Protein AF-A0A2H0QB49-F1 (afdb_monomer_lite)

pLDDT: mean 77.73, std 11.54, range [39.66, 90.31]

Foldseek 3Di:
DDDPPDVVPVPDPDDQAADPNWTWDFDWDPDPDPPDHIATFTATPVRHAPDDPNHGDHPVRDDGPPPPD

Radius of gyration: 14.94 Å; chains: 1; bounding box: 33×34×34 Å

Secondary structure (DSSP, 8-state):
---TT-GGGSPPPPP--EETTEEEEEEEE---STT---EEEEEETTSPBPEETTEEPBTTTPPPTT---

Structure (mmCIF, N/CA/C/O backbone):
data_AF-A0A2H0QB49-F1
#
_entry.id   AF-A0A2H0QB49-F1
#
loop_
_atom_site.group_PDB
_atom_site.id
_atom_site.type_symbol
_atom_site.label_atom_id
_atom_site.label_alt_id
_atom_site.label_comp_id
_atom_site.label_asym_id
_atom_site.label_entity_id
_atom_site.label_seq_id
_atom_site.pdbx_PDB_ins_code
_atom_site.Cartn_x
_atom_site.Cartn_y
_atom_site.Cartn_z
_atom_site.occupancy
_atom_site.B_iso_or_equiv
_atom_site.auth_seq_id
_atom_site.auth_comp_id
_atom_site.auth_asym_id
_atom_site.auth_atom_id
_atom_site.pdbx_PDB_model_num
ATOM 1 N N . MET A 1 1 ? 15.943 -18.355 -26.473 1.00 52.59 1 MET A N 1
ATOM 2 C CA . MET A 1 1 ? 15.873 -18.940 -25.114 1.00 52.59 1 MET A CA 1
ATOM 3 C C . MET A 1 1 ? 16.681 -18.054 -24.174 1.00 52.59 1 MET A C 1
ATOM 5 O O . MET A 1 1 ? 17.901 -18.077 -24.244 1.00 52.59 1 MET A O 1
ATOM 9 N N . GLY A 1 2 ? 16.028 -17.200 -23.379 1.00 63.59 2 GLY A N 1
ATOM 10 C CA . GLY A 1 2 ? 16.717 -16.333 -22.418 1.00 63.59 2 GLY A CA 1
ATOM 11 C C . GLY A 1 2 ? 17.151 -17.132 -21.190 1.00 63.59 2 GLY A C 1
ATOM 12 O O . GLY A 1 2 ? 16.326 -17.799 -20.572 1.00 63.59 2 GLY A O 1
ATOM 13 N N . SER A 1 3 ? 18.444 -17.099 -20.859 1.00 74.31 3 SER A N 1
ATOM 14 C CA . SER A 1 3 ? 18.968 -17.712 -19.634 1.00 74.31 3 SER A CA 1
ATOM 15 C C . SER A 1 3 ? 18.286 -17.098 -18.408 1.00 74.31 3 SER A C 1
ATOM 17 O O . SER A 1 3 ? 18.192 -15.874 -18.302 1.00 74.31 3 SER A O 1
ATOM 19 N N . LYS A 1 4 ? 17.849 -17.943 -17.463 1.00 69.62 4 LYS A N 1
ATOM 20 C CA . LYS A 1 4 ? 17.176 -17.534 -16.212 1.00 69.62 4 LYS A CA 1
ATOM 21 C C . LYS A 1 4 ? 18.020 -16.586 -15.344 1.00 69.62 4 LYS A C 1
ATOM 23 O O . LYS A 1 4 ? 17.489 -15.965 -14.432 1.00 69.62 4 LYS A O 1
ATOM 28 N N . ASN A 1 5 ? 19.315 -16.467 -15.646 1.00 76.06 5 ASN A N 1
ATOM 29 C CA . ASN A 1 5 ? 20.283 -15.695 -14.876 1.00 76.06 5 ASN A CA 1
ATOM 30 C C . ASN A 1 5 ? 20.702 -14.378 -15.541 1.00 76.06 5 ASN A C 1
ATOM 32 O O . ASN A 1 5 ? 21.690 -13.801 -15.105 1.00 76.06 5 ASN A O 1
ATOM 36 N N . ASN A 1 6 ? 20.010 -13.891 -16.579 1.00 77.50 6 ASN A N 1
ATOM 37 C CA . ASN A 1 6 ? 20.340 -12.591 -17.170 1.00 77.50 6 ASN A CA 1
ATOM 38 C C . ASN A 1 6 ? 19.911 -11.437 -16.233 1.00 77.50 6 ASN A C 1
ATOM 40 O O . ASN A 1 6 ? 18.710 -11.173 -16.126 1.00 77.50 6 ASN A O 1
ATOM 44 N N . PRO A 1 7 ? 20.840 -10.704 -15.585 1.00 71.12 7 PRO A N 1
ATOM 45 C CA . PRO A 1 7 ? 20.485 -9.608 -14.685 1.00 71.12 7 PRO A CA 1
ATOM 46 C C . PRO A 1 7 ? 19.856 -8.429 -15.432 1.00 71.12 7 PRO A C 1
ATOM 48 O O . PRO A 1 7 ? 19.072 -7.701 -14.839 1.00 71.12 7 PRO A O 1
ATOM 51 N N . ALA A 1 8 ? 20.132 -8.277 -16.734 1.00 72.06 8 ALA A N 1
ATOM 52 C CA . ALA A 1 8 ? 19.537 -7.234 -17.571 1.00 72.06 8 ALA A CA 1
ATOM 53 C C . ALA A 1 8 ? 18.038 -7.455 -17.846 1.00 72.06 8 ALA A C 1
ATOM 55 O O . ALA A 1 8 ? 17.349 -6.533 -18.264 1.00 72.06 8 ALA A O 1
ATOM 56 N N . ALA A 1 9 ? 17.522 -8.667 -17.603 1.00 69.12 9 ALA A N 1
ATOM 57 C CA . ALA A 1 9 ? 16.088 -8.956 -17.635 1.00 69.12 9 ALA A CA 1
ATOM 58 C C . ALA A 1 9 ? 15.404 -8.695 -16.280 1.00 69.12 9 ALA A C 1
ATOM 60 O O . ALA A 1 9 ? 14.181 -8.794 -16.174 1.00 69.12 9 ALA A O 1
ATOM 61 N N . ARG A 1 10 ? 16.174 -8.386 -15.226 1.00 69.75 10 ARG A N 1
ATOM 62 C CA . ARG A 1 10 ? 15.614 -7.965 -13.945 1.00 69.75 10 ARG A CA 1
ATOM 63 C C . ARG A 1 10 ? 15.094 -6.543 -14.141 1.00 69.75 10 ARG A C 1
ATOM 65 O O . ARG A 1 10 ? 15.875 -5.638 -14.414 1.00 69.75 10 ARG A O 1
ATOM 72 N N . GLY A 1 11 ? 13.779 -6.364 -14.035 1.00 65.00 11 GLY A N 1
ATOM 73 C CA . GLY A 1 11 ? 13.175 -5.034 -14.063 1.00 65.00 11 GLY A CA 1
ATOM 74 C C . GLY A 1 11 ? 13.834 -4.117 -13.031 1.00 65.00 11 GLY A C 1
ATOM 75 O O . GLY A 1 11 ? 14.332 -4.586 -12.002 1.00 65.00 11 GLY A O 1
ATOM 76 N N . THR A 1 12 ? 13.862 -2.817 -13.323 1.00 62.84 12 THR A N 1
ATOM 77 C CA . THR A 1 12 ? 14.431 -1.790 -12.448 1.00 62.84 12 THR A CA 1
ATOM 78 C C . THR A 1 12 ? 13.888 -1.973 -11.033 1.00 62.84 12 THR A C 1
ATOM 80 O O . THR A 1 12 ? 12.672 -2.025 -10.841 1.00 62.84 12 THR A O 1
ATOM 83 N N . ALA A 1 13 ? 14.773 -2.104 -10.040 1.00 60.12 13 ALA A N 1
ATOM 84 C CA . ALA A 1 13 ? 14.355 -2.132 -8.644 1.00 60.12 13 ALA A CA 1
ATOM 85 C C . ALA A 1 13 ? 13.546 -0.855 -8.380 1.00 60.12 13 ALA A C 1
ATOM 87 O O . ALA A 1 13 ? 14.064 0.245 -8.571 1.00 60.12 13 ALA A O 1
ATOM 88 N N . GLY A 1 14 ? 12.260 -1.011 -8.051 1.00 60.59 14 GLY A N 1
ATOM 89 C CA . GLY A 1 14 ? 11.325 0.106 -7.952 1.00 60.59 14 GLY A CA 1
ATOM 90 C C . GLY A 1 14 ? 11.874 1.181 -7.020 1.00 60.59 14 GLY A C 1
ATOM 91 O O . GLY A 1 14 ? 12.114 0.914 -5.843 1.00 60.59 14 GLY A O 1
ATOM 92 N N . GLY A 1 15 ? 12.108 2.376 -7.563 1.00 65.56 15 GLY A N 1
ATOM 93 C CA . GLY A 1 15 ? 12.589 3.523 -6.802 1.00 65.56 15 GLY A CA 1
ATOM 94 C C . GLY A 1 15 ? 11.605 3.952 -5.712 1.00 65.56 15 GLY A C 1
ATOM 95 O O . GLY A 1 15 ? 10.467 3.476 -5.632 1.00 65.56 15 GLY A O 1
ATOM 96 N N . VAL A 1 16 ? 12.048 4.878 -4.861 1.00 69.81 16 VAL A N 1
ATOM 97 C CA . VAL A 1 16 ? 11.185 5.497 -3.848 1.00 69.81 16 VAL A CA 1
ATOM 98 C C . VAL A 1 16 ? 10.057 6.237 -4.563 1.00 69.81 16 VAL A C 1
ATOM 100 O O . VAL A 1 16 ? 10.299 7.242 -5.234 1.00 69.81 16 VAL A O 1
ATOM 103 N N . LYS A 1 17 ? 8.827 5.733 -4.430 1.00 79.62 17 LYS A N 1
ATOM 104 C CA . LYS A 1 17 ? 7.637 6.398 -4.966 1.00 79.62 17 LYS A CA 1
ATOM 105 C C . LYS A 1 17 ? 7.336 7.635 -4.119 1.00 79.62 17 LYS A C 1
ATOM 107 O O . LYS A 1 17 ? 7.507 7.610 -2.900 1.00 79.62 17 LYS A O 1
ATOM 112 N N . LYS A 1 18 ? 6.893 8.716 -4.756 1.00 81.38 18 LYS A N 1
ATOM 113 C CA . LYS A 1 18 ? 6.435 9.941 -4.087 1.00 81.38 18 LYS A CA 1
ATOM 114 C C . LYS A 1 18 ? 5.018 10.260 -4.551 1.00 81.38 18 LYS A C 1
ATOM 116 O O . LYS A 1 18 ? 4.737 10.042 -5.721 1.00 81.38 18 LYS A O 1
ATOM 121 N N . ILE A 1 19 ? 4.162 10.762 -3.667 1.00 78.62 19 ILE A N 1
ATOM 122 C CA . ILE A 1 19 ? 2.845 11.327 -4.012 1.00 78.62 19 ILE A CA 1
ATOM 123 C C . ILE A 1 19 ? 2.765 12.720 -3.390 1.00 78.62 19 ILE A C 1
ATOM 125 O O . ILE A 1 19 ? 2.991 12.853 -2.183 1.00 78.62 19 ILE A O 1
ATOM 129 N N . GLY A 1 20 ? 2.467 13.754 -4.183 1.00 75.50 20 GLY A N 1
ATOM 130 C CA . GLY A 1 20 ? 2.343 15.129 -3.691 1.00 75.50 20 GLY A CA 1
ATOM 131 C C . GLY A 1 20 ? 3.622 15.617 -3.007 1.00 75.50 20 GLY A C 1
ATOM 132 O O . GLY A 1 20 ? 3.576 16.197 -1.922 1.00 75.50 20 GLY A O 1
ATOM 133 N N . GLY A 1 21 ? 4.779 15.255 -3.571 1.00 77.69 21 GLY A N 1
ATOM 134 C CA . GLY A 1 21 ? 6.103 15.536 -3.005 1.00 77.69 21 GLY A CA 1
ATOM 135 C C . GLY A 1 21 ? 6.499 14.708 -1.771 1.00 77.69 21 GLY A C 1
ATOM 136 O O . GLY A 1 21 ? 7.659 14.768 -1.357 1.00 77.69 21 GLY A O 1
ATOM 137 N N . LYS A 1 22 ? 5.598 13.897 -1.196 1.00 82.50 22 LYS A N 1
ATOM 138 C CA . LYS A 1 22 ? 5.879 13.086 0.001 1.00 82.50 22 LYS A CA 1
ATOM 139 C C . LYS A 1 22 ? 6.373 11.686 -0.371 1.00 82.50 22 LYS A C 1
ATOM 141 O O . LYS A 1 22 ? 5.730 11.023 -1.187 1.00 82.50 22 LYS A O 1
ATOM 146 N N . PRO A 1 23 ? 7.475 11.197 0.226 1.00 84.31 23 PRO A N 1
ATOM 147 C CA . PRO A 1 23 ? 7.948 9.839 -0.007 1.00 84.31 23 PRO A CA 1
ATOM 148 C C . PRO A 1 23 ? 6.976 8.806 0.571 1.00 84.31 23 PRO A C 1
ATOM 150 O O . PRO A 1 23 ? 6.452 8.964 1.676 1.00 84.31 23 PRO A O 1
ATOM 153 N N . ILE A 1 24 ? 6.770 7.728 -0.182 1.00 88.38 24 ILE A N 1
ATOM 154 C CA . ILE A 1 24 ? 5.953 6.582 0.206 1.00 88.38 24 ILE A CA 1
ATOM 155 C C . ILE A 1 24 ? 6.874 5.410 0.537 1.00 88.38 24 ILE A C 1
ATOM 157 O O . ILE A 1 24 ? 7.714 5.007 -0.270 1.00 88.38 24 ILE A O 1
ATOM 161 N N . LYS A 1 25 ? 6.695 4.834 1.724 1.00 88.56 25 LYS A N 1
ATOM 162 C CA . LYS A 1 25 ? 7.395 3.635 2.183 1.00 88.56 25 LYS A CA 1
ATOM 163 C C . LYS A 1 25 ? 6.548 2.393 1.887 1.00 88.56 25 LYS A C 1
ATOM 165 O O . LYS A 1 25 ? 5.360 2.389 2.210 1.00 88.56 25 LYS A O 1
ATOM 170 N N . PRO A 1 26 ? 7.126 1.330 1.306 1.00 89.38 26 PRO A N 1
ATOM 171 C CA . PRO A 1 26 ? 6.442 0.050 1.191 1.00 89.38 26 PRO A CA 1
ATOM 172 C C . PRO A 1 26 ? 6.351 -0.612 2.571 1.00 89.38 26 PRO A C 1
ATOM 174 O O . PRO A 1 26 ? 7.375 -0.888 3.198 1.00 89.38 26 PRO A O 1
ATOM 177 N N . VAL A 1 27 ? 5.137 -0.894 3.041 1.00 90.31 27 VAL A N 1
ATOM 178 C CA . VAL A 1 27 ? 4.892 -1.588 4.315 1.00 90.31 27 VAL A CA 1
ATOM 179 C C . VAL A 1 27 ? 4.020 -2.816 4.106 1.00 90.31 27 VAL A C 1
ATOM 181 O O . VAL A 1 27 ? 3.165 -2.850 3.223 1.00 90.31 27 VAL A O 1
ATOM 184 N N . LYS A 1 28 ? 4.220 -3.850 4.926 1.00 89.19 28 LYS A N 1
ATOM 185 C CA . LYS A 1 28 ? 3.376 -5.045 4.887 1.00 89.19 28 LYS A CA 1
ATOM 186 C C . LYS A 1 28 ? 2.021 -4.726 5.516 1.00 89.1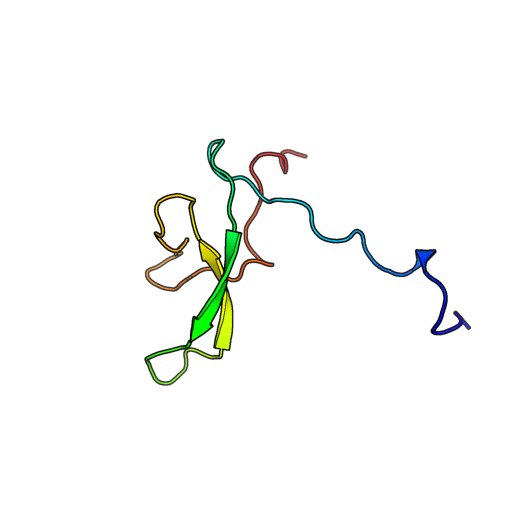9 28 LYS A C 1
ATOM 188 O O . LYS A 1 28 ? 1.938 -4.515 6.723 1.00 89.19 28 LYS A O 1
ATOM 193 N N . TYR A 1 29 ? 0.974 -4.731 4.704 1.00 88.56 29 TYR A N 1
ATOM 194 C CA . TYR A 1 29 ? -0.399 -4.683 5.177 1.00 88.56 29 TYR A CA 1
ATOM 195 C C . TYR A 1 29 ? -0.884 -6.097 5.499 1.00 88.56 29 TYR A C 1
ATOM 197 O O . TYR A 1 29 ? -0.733 -7.026 4.698 1.00 88.56 29 TYR A O 1
ATOM 205 N N . ILE A 1 30 ? -1.448 -6.247 6.695 1.00 87.38 30 ILE A N 1
ATOM 206 C CA . ILE A 1 30 ? -2.102 -7.473 7.144 1.00 87.38 30 ILE A CA 1
ATOM 207 C C . ILE A 1 30 ? -3.601 -7.221 7.085 1.00 87.38 30 ILE A C 1
ATOM 209 O O . ILE A 1 30 ? -4.121 -6.396 7.839 1.00 87.38 30 ILE A O 1
ATOM 213 N N . GLY A 1 31 ? -4.282 -7.912 6.175 1.00 83.69 31 GLY A N 1
ATOM 214 C CA . GLY A 1 31 ? -5.722 -7.786 6.024 1.00 83.69 31 GLY A CA 1
ATOM 215 C C . GLY A 1 31 ? -6.440 -8.224 7.293 1.00 83.69 31 GLY A C 1
ATOM 216 O O . GLY A 1 31 ? -6.369 -9.380 7.701 1.00 83.69 31 GLY A O 1
ATOM 217 N N . LYS A 1 32 ? -7.112 -7.271 7.941 1.00 76.06 32 LYS A N 1
ATOM 218 C CA . LYS A 1 32 ? -7.861 -7.518 9.180 1.00 76.06 32 LYS A CA 1
ATOM 219 C C . LYS A 1 32 ? -9.222 -8.177 8.920 1.00 76.06 32 LYS A C 1
ATOM 221 O O . LYS A 1 32 ? -9.756 -8.831 9.810 1.00 76.06 32 LYS A O 1
ATOM 226 N N . TYR A 1 33 ? -9.780 -8.002 7.721 1.00 74.00 33 TYR A N 1
ATOM 227 C CA . TYR A 1 33 ? -11.126 -8.446 7.350 1.00 74.00 33 TYR A CA 1
ATOM 228 C C . TYR A 1 33 ? -11.092 -9.526 6.265 1.00 74.00 33 TYR A C 1
ATOM 230 O O . TYR A 1 33 ? -10.164 -9.593 5.458 1.00 74.00 33 TYR A O 1
ATOM 238 N N . VAL A 1 34 ? -12.125 -10.371 6.235 1.00 72.38 34 VAL A N 1
ATOM 239 C CA . VAL A 1 34 ? -12.278 -11.429 5.225 1.00 72.38 34 VAL A CA 1
ATOM 240 C C . VAL A 1 34 ? -12.310 -10.797 3.830 1.00 72.38 34 VAL A C 1
ATOM 242 O O . VAL A 1 34 ? -13.062 -9.858 3.594 1.00 72.38 34 VAL A O 1
ATOM 245 N N . GLY A 1 35 ? -11.473 -11.295 2.917 1.00 74.50 35 GLY A N 1
ATOM 246 C CA . GLY A 1 35 ? -11.325 -10.758 1.557 1.00 74.50 35 GLY A CA 1
ATOM 247 C C . GLY A 1 35 ? -10.172 -9.763 1.381 1.00 74.50 35 GLY A C 1
ATOM 248 O O . GLY A 1 35 ? -9.732 -9.548 0.256 1.00 74.50 35 GLY A O 1
ATOM 249 N N . HIS A 1 36 ? -9.607 -9.229 2.468 1.00 73.31 36 HIS A N 1
ATOM 250 C CA . HIS A 1 36 ? -8.391 -8.420 2.415 1.00 73.31 36 HIS A CA 1
ATOM 251 C C . HIS A 1 36 ? -7.192 -9.362 2.567 1.00 73.31 36 HIS A C 1
ATOM 253 O O . HIS A 1 36 ? -6.906 -9.863 3.650 1.00 73.31 36 HIS A O 1
ATOM 259 N N . GLY A 1 37 ? -6.519 -9.687 1.464 1.00 81.62 37 GLY A N 1
ATOM 260 C CA . GLY A 1 37 ? -5.292 -10.485 1.505 1.00 81.62 37 GLY A CA 1
ATOM 261 C C . GLY A 1 37 ? -4.140 -9.760 2.214 1.00 81.62 37 GLY A C 1
ATOM 262 O O . GLY A 1 37 ? -4.250 -8.604 2.621 1.00 81.62 37 GLY A O 1
ATOM 263 N N . ASN A 1 38 ? -2.992 -10.428 2.320 1.00 88.94 38 ASN A N 1
ATOM 264 C CA . ASN A 1 38 ? -1.751 -9.787 2.758 1.00 88.94 38 ASN A CA 1
ATOM 265 C C . ASN A 1 38 ? -1.005 -9.247 1.539 1.00 88.94 38 ASN A C 1
ATOM 267 O O . ASN A 1 38 ? -0.737 -10.000 0.602 1.00 88.94 38 ASN A O 1
ATOM 271 N N . TYR A 1 39 ? -0.631 -7.973 1.561 1.00 88.12 39 TYR A N 1
ATOM 272 C CA . TYR A 1 39 ? 0.094 -7.341 0.458 1.00 88.12 39 TYR A CA 1
ATOM 273 C C . TYR A 1 39 ? 1.010 -6.228 0.962 1.00 88.12 39 TYR A C 1
ATOM 275 O O . TYR A 1 39 ? 1.015 -5.878 2.141 1.00 88.12 39 TYR A O 1
ATOM 283 N N . ILE A 1 40 ? 1.835 -5.691 0.066 1.00 88.38 40 ILE A N 1
ATOM 284 C CA . ILE A 1 40 ? 2.649 -4.512 0.356 1.00 88.38 40 ILE A CA 1
ATOM 285 C C . ILE A 1 40 ? 1.813 -3.288 0.009 1.00 88.38 40 ILE A C 1
ATOM 287 O O . ILE A 1 40 ? 1.473 -3.114 -1.157 1.00 88.38 40 ILE A O 1
ATOM 291 N N . ALA A 1 41 ? 1.477 -2.469 0.998 1.00 90.31 41 ALA A N 1
ATOM 292 C CA . ALA A 1 41 ? 0.782 -1.198 0.824 1.00 90.31 41 ALA A CA 1
ATOM 293 C C . ALA A 1 41 ? 1.776 -0.030 0.871 1.00 90.31 41 ALA A C 1
ATOM 295 O O . ALA A 1 41 ? 2.909 -0.177 1.342 1.00 90.31 41 ALA A O 1
ATOM 296 N N . GLY A 1 42 ? 1.364 1.135 0.380 1.00 89.38 42 GLY A N 1
ATOM 297 C CA . GLY A 1 42 ? 2.121 2.368 0.592 1.00 89.38 42 GLY A CA 1
ATOM 298 C C . GLY A 1 42 ? 1.772 3.036 1.913 1.00 89.38 42 GLY A C 1
ATOM 299 O O . GLY A 1 42 ? 0.600 3.166 2.250 1.00 89.38 42 GLY A O 1
ATOM 300 N N . GLN A 1 43 ?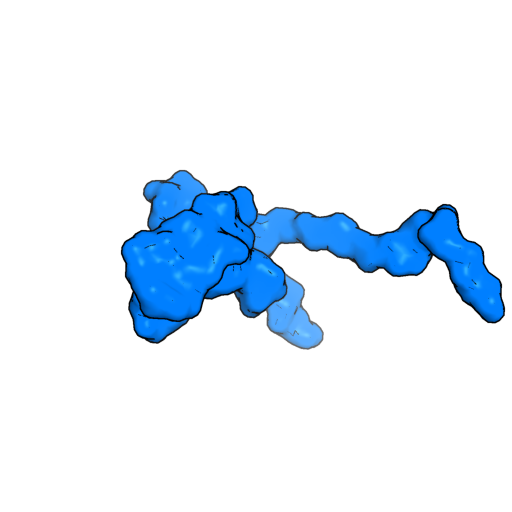 2.787 3.503 2.633 1.00 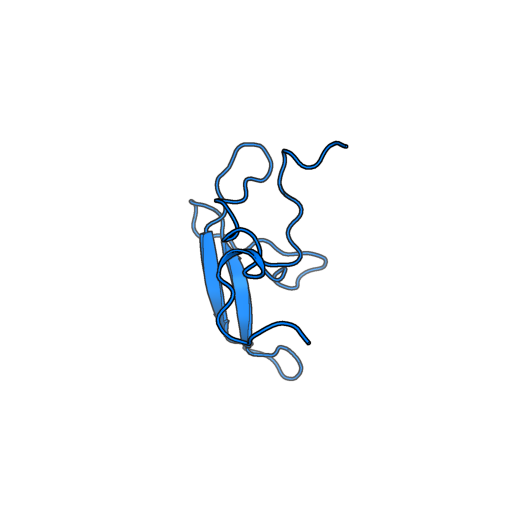88.81 43 GLN A N 1
ATOM 301 C CA . GLN A 1 43 ? 2.643 4.333 3.824 1.00 88.81 43 GLN A CA 1
ATOM 302 C C . GLN A 1 43 ? 3.352 5.671 3.627 1.00 88.81 43 GLN A C 1
ATOM 304 O O . GLN A 1 43 ? 4.488 5.724 3.158 1.00 88.81 43 GLN A O 1
ATOM 309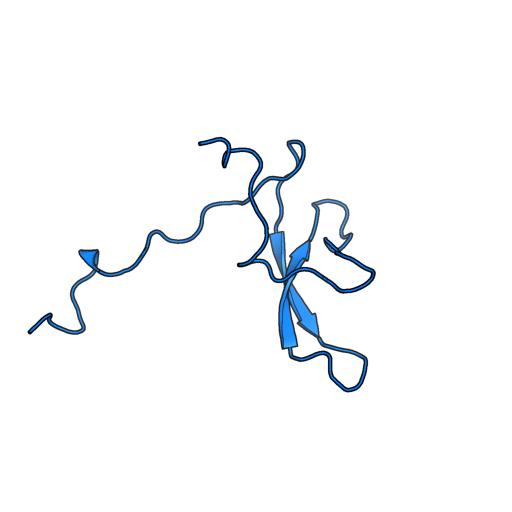 N N . THR A 1 44 ? 2.692 6.757 4.005 1.00 87.62 44 THR A N 1
ATOM 310 C CA . THR A 1 44 ? 3.305 8.087 4.101 1.00 87.62 44 THR A CA 1
ATOM 311 C C . THR A 1 44 ? 4.328 8.142 5.235 1.00 87.62 44 THR A C 1
ATOM 313 O O . THR A 1 44 ? 4.312 7.331 6.160 1.00 87.62 44 THR A O 1
ATOM 316 N N . GLU A 1 45 ? 5.199 9.148 5.226 1.00 84.06 45 GLU A N 1
ATOM 317 C CA . GLU A 1 45 ? 6.154 9.354 6.323 1.00 84.06 45 GLU A CA 1
ATOM 318 C C . GLU A 1 45 ? 5.480 9.598 7.687 1.00 84.06 45 GLU A C 1
ATOM 320 O O . GLU A 1 45 ? 6.037 9.237 8.719 1.00 84.06 45 GLU A O 1
ATOM 325 N N . ALA A 1 46 ? 4.248 10.117 7.685 1.00 83.31 46 ALA A N 1
ATOM 326 C CA . ALA A 1 46 ? 3.430 10.318 8.880 1.00 83.31 46 ALA A CA 1
ATOM 327 C C . ALA A 1 46 ? 2.821 9.017 9.445 1.00 83.31 46 ALA A C 1
ATOM 329 O O . ALA A 1 46 ? 2.099 9.058 10.438 1.00 83.31 46 ALA A O 1
ATOM 330 N N . GLY A 1 47 ? 3.064 7.864 8.812 1.00 83.62 47 GLY A N 1
ATOM 331 C CA . GLY A 1 47 ? 2.533 6.569 9.243 1.00 83.62 47 GLY A CA 1
ATOM 332 C C . GLY A 1 47 ? 1.132 6.245 8.711 1.00 83.62 47 GLY A C 1
ATOM 333 O O . GLY A 1 47 ? 0.634 5.143 8.942 1.00 83.62 47 GLY A O 1
ATOM 334 N N . GLN A 1 48 ? 0.504 7.154 7.961 1.00 87.12 48 GLN A N 1
ATOM 335 C CA . GLN A 1 48 ? -0.806 6.922 7.344 1.00 87.12 48 GLN A CA 1
ATOM 336 C C . GLN A 1 48 ? -0.657 6.070 6.081 1.00 87.12 48 GLN A C 1
ATOM 338 O O . GLN A 1 48 ? 0.233 6.337 5.268 1.00 87.12 48 GLN A O 1
ATOM 343 N N . LEU A 1 49 ? -1.515 5.062 5.918 1.00 87.44 49 LEU A N 1
ATOM 344 C CA . LEU A 1 49 ? -1.577 4.262 4.696 1.00 87.44 49 LEU A CA 1
ATOM 345 C C . LEU A 1 49 ? -2.176 5.088 3.556 1.00 87.44 49 LEU A C 1
ATOM 347 O O . LEU A 1 49 ? -3.028 5.944 3.778 1.00 87.44 49 LEU A O 1
ATOM 351 N N . ILE A 1 50 ? -1.709 4.831 2.340 1.00 87.50 50 ILE A N 1
ATOM 352 C CA . ILE A 1 50 ? -2.364 5.322 1.130 1.00 87.50 50 ILE A CA 1
ATOM 353 C C . ILE A 1 50 ? -3.552 4.410 0.867 1.00 87.50 50 ILE A C 1
ATOM 355 O O . ILE A 1 50 ? -3.370 3.199 0.759 1.00 87.50 50 ILE A O 1
ATOM 359 N N . GLU A 1 51 ? -4.745 4.984 0.787 1.00 87.81 51 GLU A N 1
ATOM 360 C CA . GLU A 1 51 ? -5.997 4.257 0.595 1.00 87.81 51 GLU A CA 1
ATOM 361 C C . GLU A 1 51 ? -6.744 4.821 -0.617 1.00 87.81 51 GLU A C 1
ATOM 363 O O . GLU A 1 51 ? -6.763 6.035 -0.825 1.00 87.81 51 GLU A O 1
ATOM 368 N N . SER A 1 52 ? -7.377 3.941 -1.391 1.00 83.06 52 SER A N 1
ATOM 369 C CA . SER A 1 52 ? -8.395 4.292 -2.386 1.00 83.06 52 SER A CA 1
ATOM 370 C C . SER A 1 52 ? -9.698 3.652 -1.943 1.00 83.06 52 SER A C 1
ATOM 372 O O . SER A 1 52 ? -9.705 2.479 -1.571 1.00 83.06 52 SER A O 1
ATOM 374 N N . ASP A 1 53 ? -10.788 4.417 -1.930 1.00 82.56 53 ASP A N 1
ATOM 375 C CA . ASP A 1 53 ? -12.131 3.904 -1.615 1.00 82.56 53 ASP A CA 1
ATOM 376 C C . ASP A 1 53 ? -12.226 3.171 -0.257 1.00 82.56 53 ASP A C 1
ATOM 378 O O . ASP A 1 53 ? -13.014 2.246 -0.074 1.00 82.56 53 ASP A O 1
ATOM 382 N N . GLY A 1 54 ? -11.403 3.583 0.717 1.00 81.25 54 GLY A N 1
ATOM 383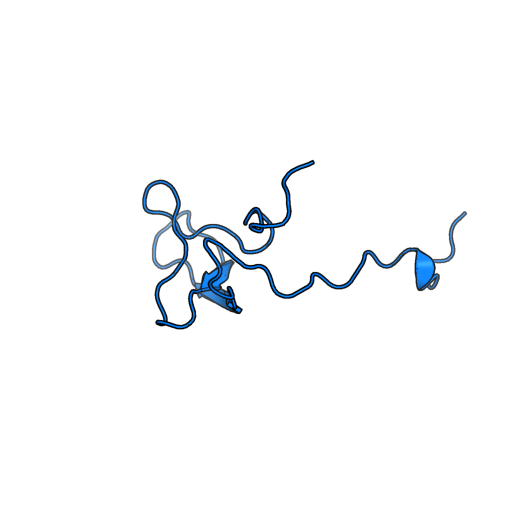 C CA . GLY A 1 54 ? -11.348 2.980 2.055 1.00 81.25 54 GLY A CA 1
ATOM 384 C C . GLY A 1 54 ? -10.570 1.662 2.140 1.00 81.25 54 GLY A C 1
ATOM 385 O O . GLY A 1 54 ? -10.661 0.969 3.155 1.00 81.25 54 GLY A O 1
ATOM 386 N N . VAL A 1 55 ? -9.809 1.302 1.100 1.00 83.38 55 VAL A N 1
ATOM 387 C CA . VAL A 1 55 ? -8.931 0.125 1.081 1.00 83.38 55 VAL A CA 1
ATOM 388 C C . VAL A 1 55 ? -7.482 0.556 0.836 1.00 83.38 55 VAL A C 1
ATOM 390 O O . VAL A 1 55 ? -7.228 1.337 -0.083 1.00 83.38 55 VAL A O 1
ATOM 393 N N . PRO A 1 56 ? -6.496 0.038 1.594 1.00 87.75 56 PRO A N 1
ATOM 394 C CA . PRO A 1 56 ? -5.096 0.383 1.373 1.00 87.75 56 PRO A CA 1
ATOM 395 C C . PRO A 1 56 ? -4.620 0.001 -0.025 1.00 87.75 56 PRO A C 1
ATOM 397 O O . PRO A 1 56 ? -4.746 -1.151 -0.442 1.00 87.75 56 PRO A O 1
ATOM 400 N N . THR A 1 57 ? -4.029 0.950 -0.739 1.00 87.88 57 THR A N 1
ATOM 401 C CA . THR A 1 57 ? -3.565 0.759 -2.110 1.00 87.88 57 THR A CA 1
ATOM 402 C C . THR A 1 57 ? -2.274 -0.065 -2.118 1.00 87.88 57 THR A C 1
ATOM 404 O O . THR A 1 57 ? -1.320 0.260 -1.393 1.00 87.88 57 THR A O 1
ATOM 407 N N . PRO A 1 58 ? -2.188 -1.124 -2.943 1.00 87.88 58 PRO A N 1
ATOM 408 C CA . PRO A 1 58 ? -0.957 -1.879 -3.118 1.00 87.88 58 PRO A CA 1
ATOM 409 C C . PRO A 1 58 ? 0.180 -0.977 -3.601 1.00 87.88 58 PRO A C 1
ATOM 411 O O . PRO A 1 58 ? 0.026 -0.240 -4.567 1.00 87.88 58 PRO A O 1
ATOM 414 N N . TYR A 1 59 ? 1.365 -1.082 -2.996 1.00 85.62 59 TYR A N 1
ATOM 415 C CA . TYR A 1 59 ? 2.532 -0.262 -3.337 1.00 85.62 59 TYR A CA 1
ATOM 416 C C . TYR A 1 59 ? 2.912 -0.365 -4.816 1.00 85.62 59 TYR A C 1
ATOM 418 O O . TYR A 1 59 ? 3.418 0.594 -5.391 1.00 85.62 59 TYR A O 1
ATOM 426 N N . SER A 1 60 ? 2.648 -1.509 -5.455 1.00 82.25 60 SER A N 1
ATOM 427 C CA . SER A 1 60 ? 2.870 -1.689 -6.893 1.00 82.25 60 SER A CA 1
ATOM 428 C C . SER A 1 60 ? 1.969 -0.789 -7.742 1.00 82.25 60 SER A C 1
ATOM 430 O O . SER A 1 60 ? 2.441 -0.267 -8.747 1.00 82.25 60 SER A O 1
ATOM 432 N N . ASP A 1 61 ? 0.733 -0.568 -7.299 1.00 84.56 61 ASP A N 1
ATOM 433 C CA . ASP A 1 61 ? -0.325 0.147 -8.022 1.00 84.56 61 ASP A CA 1
ATOM 434 C C . ASP A 1 61 ? -0.266 1.671 -7.812 1.00 84.56 61 ASP A C 1
ATOM 436 O O . ASP A 1 61 ? -0.806 2.451 -8.584 1.00 84.56 61 ASP A O 1
ATOM 440 N N . ILE A 1 62 ? 0.469 2.115 -6.788 1.00 83.62 62 ILE A N 1
ATOM 441 C CA . ILE A 1 62 ? 0.704 3.535 -6.502 1.00 83.62 62 ILE A CA 1
ATOM 442 C C . ILE A 1 62 ? 1.395 4.207 -7.693 1.00 83.62 62 ILE A C 1
ATOM 444 O O . ILE A 1 62 ? 2.551 3.890 -8.000 1.00 83.62 62 ILE A O 1
ATOM 448 N N . ILE A 1 63 ? 0.713 5.168 -8.314 1.00 80.19 63 ILE A N 1
ATOM 449 C CA . ILE A 1 63 ? 1.265 6.019 -9.372 1.00 80.19 63 ILE A CA 1
ATOM 450 C C . ILE A 1 63 ? 2.138 7.100 -8.710 1.00 80.19 63 ILE A C 1
ATOM 452 O O . ILE A 1 63 ? 1.634 7.859 -7.881 1.00 80.19 63 ILE A O 1
ATOM 456 N N . PRO A 1 64 ? 3.455 7.151 -8.987 1.00 73.88 64 PRO A N 1
ATOM 457 C CA . PRO A 1 64 ? 4.317 8.192 -8.446 1.00 73.88 64 PRO A CA 1
ATOM 458 C C . PRO A 1 64 ? 4.077 9.539 -9.149 1.00 73.88 64 PRO A C 1
ATOM 460 O O . PRO A 1 64 ? 3.760 9.580 -10.329 1.00 73.88 64 PRO A O 1
ATOM 463 N N . ASP A 1 65 ? 4.334 10.633 -8.435 1.00 67.56 65 ASP A N 1
ATOM 464 C CA . ASP A 1 65 ? 4.210 12.032 -8.882 1.00 67.56 65 ASP A CA 1
ATOM 465 C C . ASP A 1 65 ? 5.005 12.342 -10.170 1.00 67.56 65 ASP A C 1
ATOM 467 O O . ASP A 1 65 ? 4.649 13.226 -10.931 1.00 67.56 65 ASP A O 1
ATOM 471 N N . SER A 1 66 ? 6.074 11.584 -10.452 1.00 59.31 66 SER A N 1
ATOM 472 C CA . SER A 1 66 ? 6.876 11.714 -11.683 1.00 59.31 66 SER A CA 1
ATOM 473 C C . SER A 1 66 ? 6.420 10.802 -12.829 1.00 59.31 66 SER A C 1
ATOM 475 O O . SER A 1 66 ? 7.217 10.508 -13.715 1.00 59.31 66 SER A O 1
ATOM 477 N N . ALA A 1 67 ? 5.177 10.322 -12.804 1.00 52.78 67 ALA A N 1
ATOM 478 C CA . ALA A 1 67 ? 4.546 9.630 -13.926 1.00 52.78 67 ALA A CA 1
ATOM 479 C C . ALA A 1 67 ? 3.51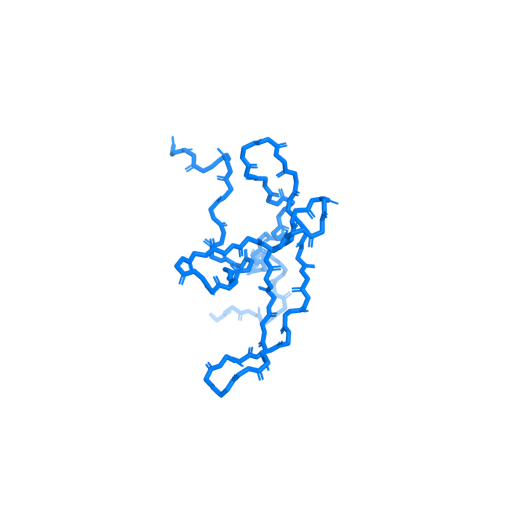9 10.537 -14.634 1.00 52.78 67 ALA A C 1
ATOM 481 O O . ALA A 1 67 ? 2.409 10.108 -14.930 1.00 52.78 67 ALA A O 1
ATOM 482 N N . GLU A 1 68 ? 3.884 11.794 -14.897 1.00 41.25 68 GLU A N 1
ATOM 483 C CA . GLU A 1 68 ? 3.390 12.478 -16.097 1.00 41.25 68 GLU A CA 1
ATOM 484 C C . GLU A 1 68 ? 4.261 12.022 -17.277 1.00 41.25 68 GLU A C 1
ATOM 486 O O . GLU A 1 68 ? 5.477 11.877 -17.138 1.00 41.25 68 GLU A O 1
ATOM 491 N N . ALA A 1 69 ? 3.590 11.677 -18.376 1.00 39.66 69 ALA A N 1
ATOM 492 C CA . ALA A 1 69 ? 4.140 11.063 -19.584 1.00 39.66 69 ALA A CA 1
ATOM 493 C C . ALA A 1 69 ? 5.176 11.929 -20.318 1.00 39.66 69 ALA A C 1
ATOM 495 O O . ALA A 1 69 ? 5.058 13.173 -20.272 1.00 39.66 69 ALA A O 1
#

Sequence (69 aa):
MGSKNNPAARGTAGGVKKIGGKPIKPVKYIGKYVGHGNYIAGQTEAGQLIESDGVPTPYSDIIPDSAEA